Protein AF-E4LAB1-F1 (afdb_monomer_lite)

Organism: NCBI:txid910314

pLDDT: mean 75.18, std 18.61, range [37.41, 95.25]

Radius of gyration: 20.06 Å; chains: 1; bounding box: 32×36×73 Å

Sequence (140 aa):
METKKASTQKSNSRIPKIELEKVDKNERWMLEKIDKNIKYTGCTLYSNGMYNVYRTRSIKTNIRIKSIPKGYSLMIVPTQTIQRYNLVMNHYYSPVTNELILYFKNEEVYEVFIKHGMPIAKLMLKKDIQYTIDHNEEEE

Foldseek 3Di:
DDDDDPDPDDPPPPAWDWDKDQLDPPDDQQCPPPPPDPNFDWRFFAFQAKDKAQFKDKTFRSMATPDGDPQKDKDKAFDPVQVVQQWDWDWDQDPVSNTIIIMTGHPDRDIDIGHRGHGTIIIGIDGHPVSVVVVVVVVD

Secondary structure (DSSP, 8-state):
------------------EEEESSTT--TTSTTS-TT-SS--EEEE-SS-EEESSEEEEE--EEEEE--TTEEEEEEE-HHHHTTTEEEEEEE-TTT--EEEEEEE-SSS-EEEPTT-EEEEEEEEE-HHHHHHTTSS--

InterPro domains:
  IPR036157 dUTPase-like superfamily [G3DSA:2.70.40.10] (41-140)
  IPR036157 dUTPase-like superfamily [SSF51283] (56-130)

Structure (mmCIF, N/CA/C/O backbone):
data_AF-E4LAB1-F1
#
_entry.id   AF-E4LAB1-F1
#
loop_
_atom_site.group_PDB
_atom_site.id
_atom_site.type_symbol
_atom_site.label_atom_id
_atom_site.label_alt_id
_atom_site.label_comp_id
_atom_site.label_asym_id
_atom_site.label_entity_id
_atom_site.label_seq_id
_atom_site.pdbx_PDB_ins_code
_atom_site.Cartn_x
_atom_site.Cartn_y
_atom_site.Cartn_z
_atom_site.occupancy
_atom_site.B_iso_or_equiv
_atom_site.auth_seq_id
_atom_site.auth_comp_id
_atom_site.auth_asym_id
_atom_site.auth_atom_id
_atom_site.pdbx_PDB_model_num
ATOM 1 N N . MET A 1 1 ? -14.897 -20.013 58.866 1.00 44.00 1 MET A N 1
ATOM 2 C CA . MET A 1 1 ? -14.475 -18.811 58.115 1.00 44.00 1 MET A CA 1
ATOM 3 C C . MET A 1 1 ? -13.899 -19.281 56.793 1.00 44.00 1 MET A C 1
ATOM 5 O O . MET A 1 1 ? -12.771 -19.749 56.768 1.00 44.00 1 MET A O 1
ATOM 9 N N . GLU A 1 2 ? -14.693 -19.253 55.727 1.00 38.31 2 GLU A N 1
ATOM 10 C CA . GLU A 1 2 ? -14.231 -19.636 54.390 1.00 38.31 2 GLU A CA 1
ATOM 11 C C . GLU A 1 2 ? -13.804 -18.380 53.631 1.00 38.31 2 GLU A C 1
ATOM 13 O O . GLU A 1 2 ? -14.587 -17.452 53.421 1.00 38.31 2 GLU A O 1
ATOM 18 N N . THR A 1 3 ? -12.527 -18.324 53.265 1.00 42.28 3 THR A N 1
ATOM 19 C CA . THR A 1 3 ? -11.941 -17.237 52.490 1.00 42.28 3 THR A CA 1
ATOM 20 C C . THR A 1 3 ? -12.397 -17.351 51.037 1.00 42.28 3 THR A C 1
ATOM 22 O O . THR A 1 3 ? -11.995 -18.247 50.293 1.00 42.28 3 THR A O 1
ATOM 25 N N . LYS A 1 4 ? -13.261 -16.422 50.610 1.00 42.06 4 LYS A N 1
ATOM 26 C CA . LYS A 1 4 ? -13.617 -16.252 49.198 1.00 42.06 4 LYS A CA 1
ATOM 27 C C . LYS A 1 4 ? -12.350 -15.896 48.417 1.00 42.06 4 LYS A C 1
ATOM 29 O O . LYS A 1 4 ? -11.767 -14.834 48.619 1.00 42.06 4 LYS A O 1
ATOM 34 N N . LYS A 1 5 ? -11.929 -16.796 47.524 1.00 42.84 5 LYS A N 1
ATOM 35 C CA . LYS A 1 5 ? -10.876 -16.538 46.537 1.00 42.84 5 LYS A CA 1
ATOM 36 C C . LYS A 1 5 ? -11.296 -15.343 45.683 1.00 42.84 5 LYS A C 1
ATOM 38 O O . LYS A 1 5 ? -12.339 -15.385 45.033 1.00 42.84 5 LYS A O 1
ATOM 43 N N . ALA A 1 6 ? -10.480 -14.293 45.695 1.00 42.88 6 ALA A N 1
ATOM 44 C CA . ALA A 1 6 ? -10.616 -13.164 44.792 1.00 42.88 6 ALA A CA 1
ATOM 45 C C . ALA A 1 6 ? -10.536 -13.681 43.350 1.00 42.88 6 ALA A C 1
ATOM 47 O O . ALA A 1 6 ? -9.503 -14.201 42.923 1.00 42.88 6 ALA A O 1
ATOM 48 N N . SER A 1 7 ? -11.641 -13.584 42.608 1.00 39.50 7 SER A N 1
ATOM 49 C CA . SER A 1 7 ? -11.626 -13.822 41.172 1.00 39.50 7 SER A CA 1
ATOM 50 C C . SER A 1 7 ? -10.868 -12.665 40.533 1.00 39.50 7 SER A C 1
ATOM 52 O O . SER A 1 7 ? -11.375 -11.545 40.466 1.00 39.50 7 SER A O 1
ATOM 54 N N . THR A 1 8 ? -9.645 -12.916 40.083 1.00 40.19 8 THR A N 1
ATOM 55 C CA . THR A 1 8 ? -8.905 -11.990 39.231 1.00 40.19 8 THR A CA 1
ATOM 56 C C . THR A 1 8 ? -9.709 -11.807 37.947 1.00 40.19 8 THR A C 1
ATOM 58 O O . THR A 1 8 ? -9.722 -12.673 37.070 1.00 40.19 8 THR A O 1
ATOM 61 N N . GLN A 1 9 ? -10.431 -10.688 37.849 1.00 39.81 9 GLN A N 1
ATOM 62 C CA . GLN A 1 9 ? -10.989 -10.218 36.590 1.00 39.81 9 GLN A CA 1
ATOM 63 C C . GLN A 1 9 ? -9.814 -10.048 35.625 1.00 39.81 9 GLN A C 1
ATOM 65 O O . GLN A 1 9 ? -8.979 -9.160 35.787 1.00 39.81 9 GLN A O 1
ATOM 70 N N . LYS A 1 10 ? -9.709 -10.943 34.636 1.00 38.75 10 LYS A N 1
ATOM 71 C CA . LYS A 1 10 ? -8.832 -10.737 33.484 1.00 38.75 10 LYS A CA 1
ATOM 72 C C . LYS A 1 10 ? -9.266 -9.424 32.842 1.00 38.75 10 LYS A C 1
ATOM 74 O O . LYS A 1 10 ? -10.366 -9.353 32.295 1.00 38.75 10 LYS A O 1
ATOM 79 N N . SER A 1 11 ? -8.421 -8.400 32.913 1.00 37.41 11 SER A N 1
ATOM 80 C CA . SER A 1 11 ? -8.606 -7.195 32.119 1.00 37.41 11 SER A CA 1
ATOM 81 C C . SER A 1 11 ? -8.551 -7.611 30.648 1.00 37.41 11 SER A C 1
ATOM 83 O O . SER A 1 11 ? -7.505 -7.943 30.092 1.00 37.41 11 SER A O 1
ATOM 85 N N . ASN A 1 12 ? -9.719 -7.681 30.013 1.00 43.62 12 ASN A N 1
ATOM 86 C CA . ASN A 1 12 ? -9.827 -7.815 28.569 1.00 43.62 12 ASN A CA 1
ATOM 87 C C . ASN A 1 12 ? -9.403 -6.469 27.971 1.00 43.62 12 ASN A C 1
ATOM 89 O O . ASN A 1 12 ? -10.243 -5.663 27.578 1.00 43.62 12 ASN A O 1
ATOM 93 N N . SER A 1 13 ? -8.097 -6.194 27.933 1.00 49.62 13 SER A N 1
ATOM 94 C CA . SER A 1 13 ? -7.576 -5.071 27.163 1.00 49.62 13 SER A CA 1
ATOM 95 C C . SER A 1 13 ? -7.899 -5.343 25.693 1.00 49.62 13 SER A C 1
ATOM 97 O O . SER A 1 13 ? -7.318 -6.206 25.031 1.00 49.62 13 SER A O 1
ATOM 99 N N . ARG A 1 14 ? -8.942 -4.672 25.199 1.00 62.78 14 ARG A N 1
ATOM 100 C CA . ARG A 1 14 ? -9.419 -4.790 23.823 1.00 62.78 14 ARG A CA 1
ATOM 101 C C . ARG A 1 14 ? -8.389 -4.102 22.940 1.00 62.78 14 ARG A C 1
ATOM 103 O O . ARG A 1 14 ? -8.315 -2.883 22.871 1.00 62.78 14 ARG A O 1
ATOM 110 N N . ILE A 1 15 ? -7.530 -4.902 22.330 1.00 65.44 15 ILE A N 1
ATOM 111 C CA . ILE A 1 15 ? -6.453 -4.401 21.483 1.00 65.44 15 ILE A CA 1
ATOM 112 C C . ILE A 1 15 ? -7.069 -3.736 20.248 1.00 65.44 15 ILE A C 1
ATOM 114 O O . ILE A 1 15 ? -7.947 -4.347 19.630 1.00 65.44 15 ILE A O 1
ATOM 118 N N . PRO A 1 16 ? -6.636 -2.518 19.885 1.00 68.12 16 PRO A N 1
ATOM 119 C CA . PRO A 1 16 ? -7.156 -1.801 18.727 1.00 68.12 16 PRO A CA 1
ATOM 120 C C . PRO A 1 16 ? -6.819 -2.567 17.442 1.00 68.12 16 PRO A C 1
ATOM 122 O O . PRO A 1 16 ? -5.672 -2.965 17.228 1.00 68.12 16 PRO A O 1
ATOM 125 N N . LYS A 1 17 ? -7.821 -2.790 16.584 1.00 72.25 17 LYS A N 1
ATOM 126 C CA . LYS A 1 17 ? -7.686 -3.540 15.326 1.00 72.25 17 LYS A CA 1
ATOM 127 C C . LYS A 1 17 ? -8.226 -2.733 14.154 1.00 72.25 17 LYS A C 1
ATOM 129 O O . LYS A 1 17 ? -9.325 -2.204 14.236 1.00 72.25 17 LYS A O 1
ATOM 134 N N . ILE A 1 18 ? -7.469 -2.684 13.063 1.00 75.31 18 ILE A N 1
ATOM 135 C CA . ILE A 1 18 ? -7.960 -2.150 11.788 1.00 75.31 18 ILE A CA 1
ATOM 136 C C . ILE A 1 18 ? -8.800 -3.223 11.113 1.00 75.31 18 ILE A C 1
ATOM 138 O O . ILE A 1 18 ? -8.388 -4.385 11.051 1.00 75.31 18 ILE A O 1
ATOM 142 N N . GLU A 1 19 ? -9.942 -2.830 10.568 1.00 78.81 19 GLU A N 1
ATOM 143 C CA . GLU A 1 19 ? -10.766 -3.721 9.762 1.00 78.81 19 GLU A CA 1
ATOM 144 C C . GLU A 1 19 ? -10.444 -3.524 8.282 1.00 78.81 19 GLU A C 1
ATOM 146 O O . GLU A 1 19 ? -10.549 -2.420 7.741 1.00 78.81 19 GLU A O 1
ATOM 151 N N . LEU A 1 20 ? -10.042 -4.612 7.626 1.00 81.25 20 LEU A N 1
ATOM 152 C CA . LEU A 1 20 ? -9.642 -4.636 6.222 1.00 81.25 20 LEU A CA 1
ATOM 153 C C . LEU A 1 20 ? -10.555 -5.576 5.428 1.00 81.25 20 LEU A C 1
ATOM 155 O O . LEU A 1 20 ? -10.982 -6.616 5.927 1.00 81.25 20 LEU A O 1
ATOM 159 N N . GLU A 1 21 ? -10.828 -5.228 4.176 1.00 81.38 21 GLU A N 1
ATOM 160 C CA . GLU A 1 21 ? -11.603 -6.028 3.225 1.00 81.38 21 GLU A CA 1
ATOM 161 C C . GLU A 1 21 ? -10.814 -6.183 1.917 1.00 81.38 21 GLU A C 1
ATOM 163 O O . GLU A 1 21 ? -10.203 -5.229 1.442 1.00 81.38 21 GLU A O 1
ATOM 168 N N . LYS A 1 22 ? -10.835 -7.378 1.316 1.00 80.12 22 LYS A N 1
ATOM 169 C CA . LYS A 1 22 ? -10.361 -7.576 -0.063 1.00 80.12 22 LYS A CA 1
ATOM 170 C C . LYS A 1 22 ? -11.362 -6.967 -1.044 1.00 80.12 22 L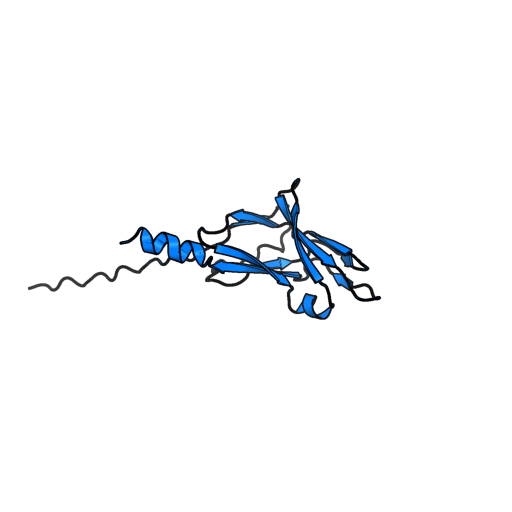YS A C 1
ATOM 172 O O . LYS A 1 22 ? -12.551 -7.269 -0.943 1.00 80.12 22 LYS A O 1
ATOM 177 N N . VAL A 1 23 ? -10.887 -6.178 -2.005 1.00 80.94 23 VAL A N 1
ATOM 178 C CA . VAL A 1 23 ? -11.748 -5.621 -3.060 1.00 80.94 23 VAL A CA 1
ATOM 179 C C . VAL A 1 23 ? -12.145 -6.717 -4.062 1.00 80.94 23 VAL A C 1
ATOM 181 O O . VAL A 1 23 ? -13.331 -6.866 -4.347 1.00 80.94 23 VAL A O 1
ATOM 184 N N . ASP A 1 24 ? -11.204 -7.562 -4.492 1.00 80.38 24 ASP A N 1
ATOM 185 C CA . ASP A 1 24 ? -11.463 -8.804 -5.231 1.00 80.38 24 ASP A CA 1
ATOM 186 C C . ASP A 1 24 ? -11.313 -10.031 -4.317 1.00 80.38 24 ASP A C 1
ATOM 188 O O . ASP A 1 24 ? -10.234 -10.336 -3.798 1.00 80.38 24 ASP A O 1
ATOM 192 N N . LYS A 1 25 ? -12.418 -10.760 -4.126 1.00 68.94 25 LYS A N 1
ATOM 193 C CA . LYS A 1 25 ? -12.496 -11.955 -3.273 1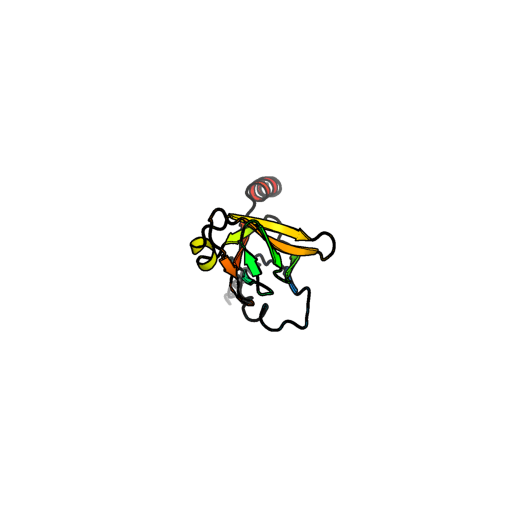.00 68.94 25 LYS A CA 1
ATOM 194 C C . LYS A 1 25 ? -11.812 -13.182 -3.885 1.00 68.94 25 LYS A C 1
ATOM 196 O O . LYS A 1 25 ? -11.502 -14.114 -3.143 1.00 68.94 25 LYS A O 1
ATOM 201 N N . ASN A 1 26 ? -11.561 -13.187 -5.194 1.00 68.12 26 ASN A N 1
ATOM 202 C CA . ASN A 1 26 ? -10.951 -14.317 -5.897 1.00 68.12 26 ASN A CA 1
ATOM 203 C C . ASN A 1 26 ? -9.426 -14.363 -5.738 1.00 68.12 26 ASN A C 1
ATOM 205 O O . ASN A 1 26 ? -8.804 -15.404 -5.958 1.00 68.12 26 ASN A O 1
ATOM 209 N N . GLU A 1 27 ? -8.808 -13.271 -5.290 1.00 64.75 27 GLU A N 1
ATOM 210 C CA . GLU A 1 27 ? -7.373 -13.237 -5.046 1.00 64.75 27 GLU A CA 1
ATOM 211 C C . GLU A 1 27 ? -7.014 -13.906 -3.726 1.00 64.75 27 GLU A C 1
ATOM 213 O O . GLU A 1 27 ? -7.321 -13.424 -2.634 1.00 64.75 27 GLU A O 1
ATOM 218 N N . ARG A 1 28 ? -6.345 -15.057 -3.809 1.00 55.09 28 ARG A N 1
ATOM 219 C CA . ARG A 1 28 ? -6.080 -15.916 -2.645 1.00 55.09 28 ARG A CA 1
ATOM 220 C C . ARG A 1 28 ? -5.026 -15.347 -1.688 1.00 55.09 28 ARG A C 1
ATOM 222 O O . ARG A 1 28 ? -5.212 -15.387 -0.476 1.00 55.09 28 ARG A O 1
ATOM 229 N N . TRP A 1 29 ? -3.989 -14.709 -2.209 1.00 59.47 29 TRP A N 1
ATOM 230 C CA . TRP A 1 29 ? -2.683 -14.608 -1.551 1.00 59.47 29 TRP A CA 1
ATOM 231 C C . TRP A 1 29 ? -2.511 -13.441 -0.548 1.00 59.47 29 TRP A C 1
ATOM 233 O O . TRP A 1 29 ? -1.582 -13.459 0.255 1.00 59.47 29 TRP A O 1
ATOM 243 N N . MET A 1 30 ? -3.406 -12.445 -0.527 1.00 55.91 30 MET A N 1
ATOM 244 C CA . MET A 1 30 ? -3.227 -11.237 0.305 1.00 55.91 30 MET A CA 1
ATOM 245 C C . MET A 1 30 ? -3.666 -11.342 1.773 1.00 55.91 30 MET A C 1
ATOM 247 O O . MET A 1 30 ? -3.223 -10.542 2.592 1.00 55.91 30 MET A O 1
ATOM 251 N N . LEU A 1 31 ? -4.544 -12.289 2.127 1.00 51.88 31 LEU A N 1
ATOM 252 C CA . LEU A 1 31 ? -5.115 -12.367 3.486 1.00 51.88 31 LEU A CA 1
ATOM 253 C C . LEU A 1 31 ? -4.461 -13.423 4.383 1.00 51.88 31 LEU A C 1
ATOM 255 O O . LEU A 1 31 ? -4.645 -13.367 5.594 1.00 51.88 31 LEU A O 1
ATOM 259 N N . GLU A 1 32 ? -3.680 -14.358 3.835 1.00 46.19 32 GLU A N 1
ATOM 260 C CA . GLU A 1 32 ? -3.086 -15.451 4.627 1.00 46.19 32 GLU A CA 1
ATOM 261 C C . GLU A 1 32 ? -2.021 -14.970 5.626 1.00 46.19 32 GLU A C 1
ATOM 263 O O . GLU A 1 32 ? -1.645 -15.704 6.534 1.00 46.19 32 GLU A O 1
ATOM 268 N N . LYS A 1 33 ? -1.570 -13.716 5.502 1.00 47.91 33 LYS A N 1
ATOM 269 C CA . LYS A 1 33 ? -0.575 -13.094 6.388 1.00 47.91 33 LYS A CA 1
ATOM 270 C C . LYS A 1 33 ? -1.119 -11.941 7.231 1.00 47.91 33 LYS A C 1
ATOM 272 O O . LYS A 1 33 ? -0.334 -11.274 7.902 1.00 47.91 33 LYS A O 1
ATOM 277 N N . ILE A 1 34 ? -2.433 -11.692 7.217 1.00 49.94 34 ILE A N 1
ATOM 278 C CA . ILE A 1 34 ? -3.047 -10.819 8.224 1.00 49.94 34 ILE A CA 1
ATOM 279 C C . ILE A 1 34 ? -3.175 -11.657 9.489 1.00 49.94 34 ILE A C 1
ATOM 281 O O . ILE A 1 34 ? -4.167 -12.350 9.714 1.00 49.94 34 ILE A O 1
ATOM 285 N N . ASP A 1 35 ? -2.091 -11.659 10.256 1.00 43.78 35 ASP A N 1
ATOM 286 C CA . ASP A 1 35 ? -1.971 -12.401 11.497 1.00 43.78 35 ASP A CA 1
ATOM 287 C C . ASP A 1 35 ? -3.169 -12.071 12.401 1.00 43.78 35 ASP A C 1
ATOM 289 O O . ASP A 1 35 ? -3.479 -10.907 12.665 1.00 43.78 35 ASP A O 1
ATOM 293 N N . LYS A 1 36 ? -3.892 -13.093 12.869 1.00 42.41 36 LYS A N 1
ATOM 294 C CA . LYS A 1 36 ? -5.112 -12.921 13.683 1.00 42.41 36 LYS A CA 1
ATOM 295 C C . LYS A 1 36 ? -4.827 -12.245 15.038 1.00 42.41 36 LYS A C 1
ATOM 297 O O . LYS A 1 36 ? -5.763 -11.892 15.761 1.00 42.41 36 LYS A O 1
ATOM 302 N N . ASN A 1 37 ? -3.551 -12.008 15.349 1.00 40.38 37 ASN A N 1
ATOM 303 C CA . ASN A 1 37 ? -3.042 -11.370 16.553 1.00 40.38 37 ASN A CA 1
ATOM 304 C C . ASN A 1 37 ? -2.274 -10.067 16.268 1.00 40.38 37 ASN A C 1
ATOM 306 O O . ASN A 1 37 ? -1.160 -9.897 16.759 1.00 40.38 37 ASN A O 1
ATOM 310 N N . ILE A 1 38 ? -2.871 -9.103 15.553 1.00 43.81 38 ILE A N 1
ATOM 311 C CA . ILE A 1 38 ? -2.344 -7.723 15.501 1.00 43.81 38 ILE A CA 1
ATOM 312 C C . ILE A 1 38 ? -2.524 -7.079 16.882 1.00 43.81 38 ILE A C 1
ATOM 314 O O . ILE A 1 38 ? -3.454 -6.323 17.149 1.00 43.81 38 ILE A O 1
ATOM 318 N N . LYS A 1 39 ? -1.617 -7.431 17.793 1.00 43.53 39 LYS A N 1
ATOM 319 C CA . LYS A 1 39 ? -1.247 -6.626 18.944 1.00 43.53 39 LYS A CA 1
ATOM 320 C C . LYS A 1 39 ? -0.240 -5.607 18.414 1.00 43.53 39 LYS A C 1
ATOM 322 O O . LYS A 1 39 ? 0.948 -5.878 18.307 1.00 43.53 39 LYS A O 1
ATOM 327 N N . TYR A 1 40 ? -0.758 -4.457 17.994 1.00 51.09 40 TYR A N 1
ATOM 328 C CA . TYR A 1 40 ? -0.001 -3.228 17.728 1.00 51.09 40 TYR A CA 1
ATOM 329 C C . TYR A 1 40 ? 0.956 -3.135 16.524 1.00 51.09 40 TYR A C 1
ATOM 331 O O . TYR A 1 40 ? 1.564 -2.081 16.365 1.00 51.09 40 TYR A O 1
ATOM 339 N N . THR A 1 41 ? 1.091 -4.113 15.621 1.00 49.12 41 THR A N 1
ATOM 340 C CA . THR A 1 41 ? 2.115 -3.989 14.560 1.00 49.12 41 THR A CA 1
ATOM 341 C C . THR A 1 41 ? 1.676 -4.492 13.183 1.00 49.12 41 THR A C 1
ATOM 343 O O . THR A 1 41 ? 1.598 -5.683 12.934 1.00 49.12 41 THR A O 1
ATOM 346 N N . GLY A 1 42 ? 1.446 -3.560 12.253 1.00 61.16 42 GLY A N 1
ATOM 347 C CA . GLY A 1 42 ? 1.811 -3.742 10.843 1.00 61.16 42 GLY A CA 1
ATOM 348 C C . GLY A 1 42 ? 1.067 -4.809 10.027 1.00 61.16 42 GLY A C 1
ATOM 349 O O . GLY A 1 42 ? 1.496 -5.957 9.989 1.00 61.16 42 GLY A O 1
ATOM 350 N N . CYS A 1 43 ? 0.076 -4.428 9.215 1.00 76.31 43 CYS A N 1
ATOM 351 C CA . CYS A 1 43 ? -0.332 -5.263 8.077 1.00 76.31 43 CYS A CA 1
ATOM 352 C C . CYS A 1 43 ? 0.608 -4.997 6.894 1.00 76.31 43 CYS A C 1
ATOM 354 O O . CYS A 1 43 ? 0.768 -3.849 6.485 1.00 76.31 43 CYS A O 1
ATOM 356 N N . THR A 1 44 ? 1.230 -6.028 6.320 1.00 83.62 44 THR A N 1
ATOM 357 C CA . THR A 1 44 ? 2.010 -5.841 5.084 1.00 83.62 44 THR A CA 1
ATOM 358 C C . THR A 1 44 ? 1.056 -5.745 3.898 1.00 83.62 44 THR A C 1
ATOM 360 O O . THR A 1 44 ? 0.208 -6.613 3.712 1.00 83.62 44 THR A O 1
ATOM 363 N N . LEU A 1 45 ? 1.197 -4.685 3.111 1.00 86.06 45 LEU A N 1
ATOM 364 C CA . LEU A 1 45 ? 0.518 -4.480 1.840 1.00 86.06 45 LEU A CA 1
ATOM 365 C C . LEU A 1 45 ? 1.403 -5.007 0.722 1.00 86.06 45 LEU A C 1
ATOM 367 O O . LEU A 1 45 ? 2.623 -4.813 0.725 1.00 86.06 45 LEU A O 1
ATOM 371 N N . TYR A 1 46 ? 0.774 -5.636 -0.254 1.00 88.50 46 TYR A N 1
ATOM 372 C CA . TYR A 1 46 ? 1.467 -6.269 -1.356 1.00 88.50 46 TYR A CA 1
ATOM 373 C C . TYR A 1 46 ? 0.942 -5.759 -2.694 1.00 88.50 46 TYR A C 1
ATOM 375 O O . TYR A 1 46 ? -0.201 -5.320 -2.801 1.00 88.50 46 TYR A O 1
ATOM 383 N N . SER A 1 47 ? 1.790 -5.819 -3.716 1.00 90.88 47 SER A N 1
ATOM 384 C CA . SER A 1 47 ? 1.431 -5.408 -5.069 1.00 90.88 47 SER A CA 1
ATOM 385 C C . SER A 1 47 ? 0.463 -6.391 -5.706 1.00 90.88 47 SER A C 1
ATOM 387 O O . SER A 1 47 ? 0.819 -7.557 -5.899 1.00 90.88 47 SER A O 1
ATOM 389 N N . ASN A 1 48 ? -0.702 -5.901 -6.132 1.00 88.75 48 ASN A N 1
ATOM 390 C CA . ASN A 1 48 ? -1.679 -6.717 -6.842 1.00 88.75 48 ASN A CA 1
ATOM 391 C C . ASN A 1 48 ? -1.380 -6.942 -8.339 1.00 88.75 48 ASN A C 1
ATOM 393 O O . ASN A 1 48 ? -2.232 -7.248 -9.164 1.00 88.75 48 ASN A O 1
ATOM 397 N N . GLY A 1 49 ? -0.149 -6.724 -8.766 1.00 89.44 49 GLY A N 1
ATOM 398 C CA . GLY A 1 49 ? 0.173 -6.844 -10.177 1.00 89.44 49 GLY A CA 1
ATOM 399 C C . GLY A 1 49 ? 1.640 -6.649 -10.445 1.00 89.44 49 GLY A C 1
ATOM 400 O O . GLY A 1 49 ? 2.434 -6.377 -9.541 1.00 89.44 49 GLY A O 1
ATOM 401 N N . MET A 1 50 ? 1.985 -6.799 -11.715 1.00 93.31 50 MET A N 1
ATOM 402 C CA . MET A 1 50 ? 3.291 -6.416 -12.212 1.00 93.31 50 MET A CA 1
ATOM 403 C C . MET A 1 50 ? 3.235 -4.968 -12.684 1.00 93.31 50 MET A C 1
ATOM 405 O O . MET A 1 50 ? 2.370 -4.594 -13.475 1.00 93.31 50 MET A O 1
ATOM 409 N N . TYR A 1 51 ? 4.162 -4.159 -12.187 1.00 94.38 51 TYR A N 1
ATOM 410 C CA . TYR A 1 51 ? 4.247 -2.742 -12.496 1.00 94.38 51 TYR A CA 1
ATOM 411 C C . TYR A 1 51 ? 5.680 -2.370 -12.838 1.00 94.38 51 TYR A C 1
ATOM 413 O O . TYR A 1 51 ? 6.623 -2.803 -12.178 1.00 94.38 51 TYR A O 1
ATOM 421 N N . ASN A 1 52 ? 5.812 -1.527 -13.852 1.00 94.50 52 ASN A N 1
ATOM 422 C CA . ASN A 1 52 ? 7.049 -0.847 -14.178 1.00 94.50 52 ASN A CA 1
ATOM 423 C C . ASN A 1 52 ? 6.934 0.616 -13.720 1.00 94.50 52 ASN A C 1
ATOM 425 O O . ASN A 1 52 ? 5.990 1.315 -14.108 1.00 94.50 52 ASN A O 1
ATOM 429 N N . VAL A 1 53 ? 7.843 1.051 -12.849 1.00 93.06 53 VAL A N 1
ATOM 430 C CA . VAL A 1 53 ? 7.880 2.404 -12.286 1.00 93.06 53 VAL A CA 1
ATOM 431 C C . VAL A 1 53 ? 9.058 3.169 -12.893 1.00 93.06 53 VAL A C 1
ATOM 433 O O . VAL A 1 53 ? 10.171 3.125 -12.375 1.00 93.06 53 VAL A O 1
ATOM 436 N N . TYR A 1 54 ? 8.808 3.887 -13.991 1.00 88.44 54 TYR A N 1
ATOM 437 C CA . TYR A 1 54 ? 9.814 4.747 -14.635 1.00 88.44 54 TYR A CA 1
ATOM 438 C C . TYR A 1 54 ? 9.830 6.178 -14.077 1.00 88.44 54 TYR A C 1
ATOM 440 O O . TYR A 1 54 ? 10.883 6.726 -13.794 1.00 88.44 54 TYR A O 1
ATOM 448 N N . ARG A 1 55 ? 8.654 6.787 -13.879 1.00 90.56 55 ARG A N 1
ATOM 449 C CA . ARG A 1 55 ? 8.510 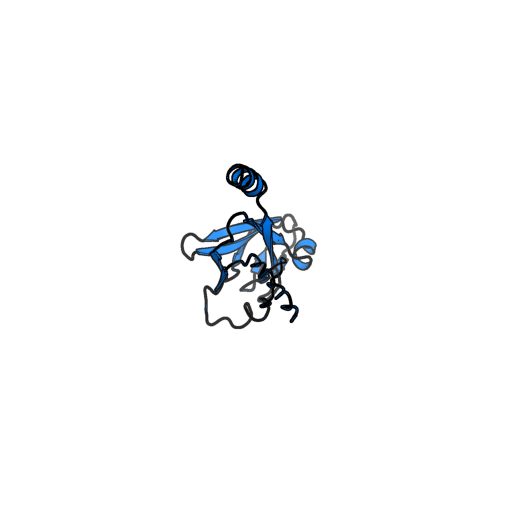8.120 -13.262 1.00 90.56 55 ARG A CA 1
ATOM 450 C C . ARG A 1 55 ? 7.541 8.068 -12.107 1.00 90.56 55 ARG A C 1
ATOM 452 O O . ARG A 1 55 ? 7.913 8.226 -10.957 1.00 90.56 55 ARG A O 1
ATOM 459 N N . THR A 1 56 ? 6.275 7.834 -12.414 1.00 92.38 56 THR A N 1
ATOM 460 C CA . THR A 1 56 ? 5.213 7.791 -11.418 1.00 92.38 56 THR A CA 1
ATOM 461 C C . THR A 1 56 ? 4.293 6.628 -11.728 1.00 92.38 56 THR A C 1
ATOM 463 O O . THR A 1 56 ? 3.978 6.351 -12.890 1.00 92.38 56 THR A O 1
ATOM 466 N N . ARG A 1 57 ? 3.883 5.891 -10.696 1.00 95.25 57 ARG A N 1
ATOM 467 C CA . ARG A 1 57 ? 2.986 4.753 -10.872 1.00 95.25 57 ARG A CA 1
ATOM 468 C C . ARG A 1 57 ? 2.088 4.556 -9.664 1.00 95.25 57 ARG A C 1
ATOM 470 O O . ARG A 1 57 ? 2.551 4.509 -8.531 1.00 95.25 57 ARG A O 1
ATOM 477 N N . SER A 1 58 ? 0.799 4.389 -9.943 1.00 94.62 58 SER A N 1
ATOM 478 C CA . SER A 1 58 ? -0.165 3.885 -8.969 1.00 94.62 58 SER A CA 1
ATOM 479 C C . SER A 1 58 ? -0.144 2.360 -8.972 1.00 94.62 58 SER A C 1
ATOM 481 O O . SER A 1 58 ? -0.252 1.737 -10.030 1.00 94.62 58 SER A O 1
ATOM 483 N N . ILE A 1 59 ? -0.017 1.774 -7.789 1.00 92.94 59 ILE A N 1
ATOM 484 C CA . ILE A 1 59 ? 0.030 0.338 -7.549 1.00 92.94 59 ILE A CA 1
ATOM 485 C C . ILE A 1 59 ? -1.151 -0.031 -6.669 1.00 92.94 59 ILE A C 1
ATOM 487 O O . ILE A 1 59 ? -1.308 0.465 -5.550 1.00 92.94 59 ILE A O 1
ATOM 491 N N . LYS A 1 60 ? -1.991 -0.905 -7.215 1.00 91.25 60 LYS A N 1
ATOM 492 C CA . LYS A 1 60 ? -3.169 -1.426 -6.534 1.00 91.25 60 LYS A CA 1
ATOM 493 C C . LYS A 1 60 ? -2.757 -2.396 -5.441 1.00 91.25 60 LYS A C 1
ATOM 495 O O . LYS A 1 60 ? -1.891 -3.247 -5.662 1.00 91.25 60 LYS A O 1
ATOM 500 N N . THR A 1 61 ? -3.395 -2.261 -4.284 1.00 87.19 61 THR A N 1
ATOM 501 C CA . THR A 1 61 ? -3.218 -3.187 -3.162 1.00 87.19 61 THR A CA 1
ATOM 502 C C . THR A 1 61 ? -4.375 -4.159 -3.049 1.00 87.19 61 THR A C 1
ATOM 504 O O . THR A 1 61 ? -4.263 -5.094 -2.282 1.00 87.19 61 THR A O 1
ATOM 507 N N . ASN A 1 62 ? -5.488 -3.934 -3.755 1.00 87.44 62 ASN A N 1
ATOM 508 C CA . ASN A 1 62 ? -6.719 -4.712 -3.670 1.00 87.44 62 ASN A CA 1
ATOM 509 C C . ASN A 1 62 ? -7.269 -4.846 -2.223 1.00 87.44 62 ASN A C 1
ATOM 511 O O . ASN A 1 62 ? -8.028 -5.761 -1.894 1.00 87.44 62 ASN A O 1
ATOM 515 N N . ILE A 1 63 ? -6.919 -3.887 -1.357 1.00 85.81 63 ILE A N 1
ATOM 516 C CA . ILE A 1 63 ? -7.384 -3.766 0.027 1.00 85.81 63 ILE A CA 1
ATOM 517 C C . ILE A 1 63 ? -8.235 -2.508 0.185 1.00 85.81 63 ILE A C 1
ATOM 519 O O . ILE A 1 63 ? -7.893 -1.431 -0.296 1.00 85.81 63 ILE A O 1
ATOM 523 N N . ARG A 1 64 ? -9.327 -2.640 0.930 1.00 86.06 64 ARG A N 1
ATOM 524 C CA . ARG A 1 64 ? -10.155 -1.555 1.450 1.00 86.06 64 ARG A CA 1
ATOM 525 C C . ARG A 1 64 ? -10.030 -1.506 2.965 1.00 86.06 64 ARG A C 1
ATOM 527 O O . ARG A 1 64 ? -10.042 -2.544 3.624 1.00 86.06 64 ARG A O 1
ATOM 534 N N . ILE A 1 65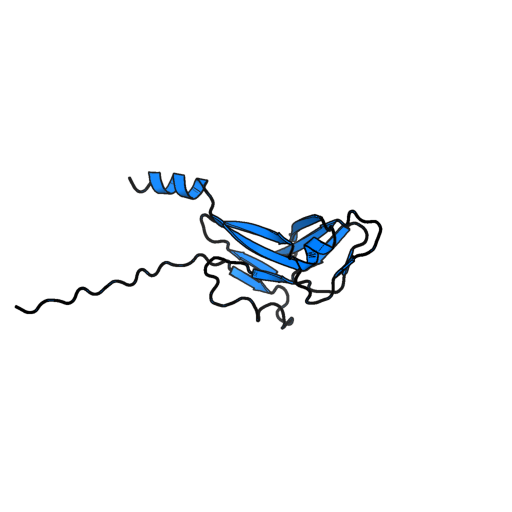 ? -9.981 -0.299 3.516 1.00 83.12 65 ILE A N 1
ATOM 535 C CA . ILE A 1 65 ? -10.071 -0.082 4.961 1.00 83.12 65 ILE A CA 1
ATOM 536 C C . ILE A 1 65 ? -11.531 0.181 5.306 1.00 83.12 65 ILE A C 1
ATOM 538 O O . ILE A 1 65 ? -12.135 1.114 4.785 1.00 83.12 65 ILE A O 1
ATOM 542 N N . LYS A 1 66 ? -12.111 -0.676 6.146 1.00 82.50 66 LYS A N 1
ATOM 543 C CA . LYS A 1 66 ? -13.496 -0.551 6.619 1.00 82.50 66 LYS A CA 1
ATOM 544 C C . LYS A 1 66 ? -13.589 0.428 7.776 1.00 82.50 66 LYS A C 1
ATOM 546 O O . LYS A 1 66 ? -14.482 1.267 7.799 1.00 82.50 66 LYS A O 1
ATOM 551 N N . SER A 1 67 ? -12.676 0.300 8.730 1.00 80.50 67 SER A N 1
ATOM 552 C CA . SER A 1 67 ? -12.664 1.127 9.927 1.00 80.50 67 SER A CA 1
ATOM 553 C C . SER A 1 67 ? -11.265 1.195 10.535 1.00 80.50 67 SER A C 1
ATOM 555 O O . SER A 1 67 ? -10.457 0.265 10.428 1.00 80.50 67 SER A O 1
ATOM 557 N N . ILE A 1 68 ? -10.987 2.334 11.167 1.00 82.56 68 ILE A N 1
ATOM 558 C CA . ILE A 1 68 ? -9.811 2.576 12.000 1.00 82.56 68 ILE A CA 1
ATOM 559 C C . ILE A 1 68 ? -10.330 2.745 13.438 1.00 82.56 68 ILE A C 1
ATOM 561 O O . ILE A 1 68 ? -11.340 3.429 13.630 1.00 82.56 68 ILE A O 1
ATOM 565 N N . PRO A 1 69 ? -9.700 2.125 14.451 1.00 82.00 69 PRO A N 1
ATOM 566 C CA . PRO A 1 69 ? -10.077 2.321 15.849 1.00 82.00 69 PRO A CA 1
ATOM 567 C C . PRO A 1 69 ? -10.086 3.798 16.258 1.00 82.00 69 PRO A C 1
ATOM 569 O O . PRO A 1 69 ? -9.190 4.547 15.876 1.00 82.00 69 PRO A O 1
ATOM 572 N N . LYS A 1 70 ? -11.055 4.198 17.092 1.00 81.75 70 LYS A N 1
ATOM 573 C CA . LYS A 1 70 ? -11.109 5.554 17.666 1.00 81.75 70 LYS A CA 1
ATOM 574 C C . LYS A 1 70 ? -9.821 5.889 18.428 1.00 81.75 70 LYS A C 1
ATOM 576 O O . LYS A 1 70 ? -9.286 5.032 19.131 1.00 81.75 70 LYS A O 1
ATOM 581 N N . GLY A 1 71 ? -9.354 7.131 18.294 1.00 83.12 71 GLY A N 1
ATOM 582 C CA . GLY A 1 71 ? -8.104 7.605 18.898 1.00 83.12 71 GLY A CA 1
ATOM 583 C C . GLY A 1 71 ? -6.838 7.074 18.219 1.00 83.12 71 GLY A C 1
ATOM 584 O O . GLY A 1 71 ? -5.759 7.125 18.814 1.00 83.12 71 GLY A O 1
ATOM 585 N N . TYR A 1 72 ? -6.961 6.527 17.006 1.00 83.69 72 TYR A N 1
ATOM 586 C CA . TYR A 1 72 ? -5.833 6.137 16.175 1.00 83.69 72 TYR A CA 1
ATOM 587 C C . TYR A 1 72 ? -5.981 6.680 14.754 1.00 83.69 72 TYR A C 1
ATOM 589 O O . TYR A 1 72 ? -7.054 6.643 14.153 1.00 83.69 72 TYR A O 1
ATOM 597 N N . SER A 1 73 ? -4.844 7.045 14.179 1.00 84.69 73 SER A N 1
ATOM 598 C CA . SER A 1 73 ? -4.664 7.351 12.770 1.00 84.69 73 SER A CA 1
ATOM 599 C C . SER A 1 73 ? -3.906 6.232 12.058 1.00 84.69 73 SER A C 1
ATOM 601 O O . SER A 1 73 ? -3.182 5.425 12.657 1.00 84.69 73 SER A O 1
ATOM 603 N N . LEU A 1 74 ? -4.084 6.168 10.740 1.00 84.00 74 LEU A N 1
ATOM 604 C CA . LEU A 1 74 ? -3.358 5.240 9.889 1.00 84.00 74 LEU A CA 1
ATOM 605 C C . LEU A 1 74 ? -2.016 5.833 9.463 1.00 84.00 74 LEU A C 1
ATOM 607 O O . LEU A 1 74 ? -1.948 6.971 9.006 1.00 84.00 74 LEU A O 1
ATOM 611 N N . MET A 1 75 ? -0.967 5.023 9.512 1.00 86.88 75 MET A N 1
ATOM 612 C CA . MET A 1 75 ? 0.330 5.339 8.928 1.00 86.88 75 MET A CA 1
ATOM 613 C C . MET A 1 75 ? 0.726 4.241 7.945 1.00 86.88 75 MET A C 1
ATOM 615 O O . MET A 1 75 ? 0.680 3.059 8.278 1.00 86.88 75 MET A O 1
ATOM 619 N N . ILE A 1 76 ? 1.126 4.616 6.731 1.00 88.88 76 ILE A N 1
ATOM 620 C CA . ILE A 1 76 ? 1.578 3.668 5.709 1.00 88.88 76 ILE A CA 1
ATOM 621 C C . ILE A 1 76 ? 3.028 3.985 5.374 1.00 88.88 76 ILE A C 1
ATOM 623 O O . ILE A 1 76 ? 3.342 5.092 4.944 1.00 88.88 76 ILE A O 1
ATOM 627 N N . VAL A 1 77 ? 3.908 3.008 5.575 1.00 89.06 77 VAL A N 1
ATOM 628 C CA . VAL A 1 77 ? 5.356 3.151 5.378 1.00 89.06 77 VAL A CA 1
ATOM 629 C C . VAL A 1 77 ? 5.857 2.160 4.332 1.00 89.06 77 VAL A C 1
ATOM 631 O O . VAL A 1 77 ? 5.338 1.044 4.269 1.00 89.06 77 VAL A O 1
ATOM 634 N N . PRO A 1 78 ? 6.839 2.523 3.490 1.00 91.50 78 PRO A N 1
ATOM 635 C CA . PRO A 1 78 ? 7.377 1.596 2.502 1.00 91.50 78 PRO A CA 1
ATOM 636 C C . PRO A 1 78 ? 8.064 0.414 3.198 1.00 91.50 78 PRO A C 1
ATOM 638 O O . PRO A 1 78 ? 8.616 0.541 4.293 1.00 91.50 78 PRO A O 1
ATOM 641 N N . THR A 1 79 ? 8.035 -0.763 2.575 1.00 90.31 79 THR A N 1
ATOM 642 C CA . THR A 1 79 ? 8.812 -1.915 3.063 1.00 90.31 79 THR A CA 1
ATOM 643 C C . THR A 1 79 ? 10.306 -1.689 2.832 1.00 90.31 79 THR A C 1
ATOM 645 O O . THR A 1 79 ? 10.696 -0.934 1.945 1.00 90.31 79 THR A O 1
ATOM 648 N N . GLN A 1 80 ? 11.164 -2.408 3.566 1.00 87.12 80 GLN A N 1
ATOM 649 C CA . GLN A 1 80 ? 12.617 -2.383 3.325 1.00 87.12 80 GLN A CA 1
ATOM 650 C C . GLN A 1 80 ? 12.974 -2.732 1.874 1.00 87.12 80 GLN A C 1
ATOM 652 O O . GLN A 1 80 ? 13.921 -2.185 1.321 1.00 87.12 80 GLN A O 1
ATOM 657 N N . THR A 1 81 ? 12.208 -3.627 1.242 1.00 85.38 81 THR A N 1
ATOM 658 C CA . THR A 1 81 ? 12.368 -3.970 -0.175 1.00 85.38 81 THR A CA 1
ATOM 659 C C . THR A 1 81 ? 12.174 -2.752 -1.071 1.00 85.38 81 THR A C 1
ATOM 661 O O . THR A 1 81 ? 12.974 -2.541 -1.973 1.00 85.38 81 THR A O 1
ATOM 664 N N . ILE A 1 82 ? 11.156 -1.932 -0.799 1.00 91.38 82 ILE A N 1
ATOM 665 C CA . ILE A 1 82 ? 10.871 -0.720 -1.569 1.00 91.38 82 ILE A CA 1
ATOM 666 C C . ILE A 1 82 ? 11.843 0.414 -1.255 1.00 91.38 82 ILE A C 1
ATOM 668 O O . ILE A 1 82 ? 12.244 1.132 -2.165 1.00 91.38 82 ILE A O 1
ATOM 672 N N . GLN A 1 83 ? 12.283 0.540 -0.003 1.00 88.81 83 GLN A N 1
ATOM 673 C CA . GLN A 1 83 ? 13.272 1.547 0.395 1.00 88.81 83 GLN A CA 1
ATOM 674 C C . GLN A 1 83 ? 14.599 1.416 -0.368 1.00 88.81 83 GLN A C 1
ATOM 676 O O . GLN A 1 83 ? 15.291 2.408 -0.545 1.00 88.81 83 GLN A O 1
ATOM 681 N N . ARG A 1 84 ? 14.941 0.218 -0.863 1.00 88.88 84 ARG A N 1
ATOM 682 C CA . ARG A 1 84 ? 16.143 -0.007 -1.687 1.00 88.88 84 ARG A CA 1
ATOM 683 C C . ARG A 1 84 ? 16.054 0.583 -3.097 1.00 88.88 84 ARG A C 1
ATOM 685 O O . ARG A 1 84 ? 17.080 0.673 -3.756 1.00 88.88 84 ARG A O 1
ATOM 692 N N . TYR A 1 85 ? 14.858 0.934 -3.568 1.00 87.31 85 TYR A N 1
ATOM 693 C CA . TYR A 1 85 ? 14.625 1.409 -4.933 1.00 87.31 85 TYR A CA 1
ATOM 694 C C . TYR A 1 85 ? 14.537 2.941 -5.050 1.00 87.31 85 TYR A C 1
ATOM 696 O O . TYR A 1 85 ? 14.090 3.423 -6.083 1.00 87.31 85 TYR A O 1
ATOM 704 N N . ASN A 1 86 ? 14.899 3.702 -4.004 1.00 85.31 86 ASN A N 1
ATOM 705 C CA . ASN A 1 86 ? 14.794 5.173 -3.967 1.00 85.31 86 ASN A CA 1
ATOM 706 C C .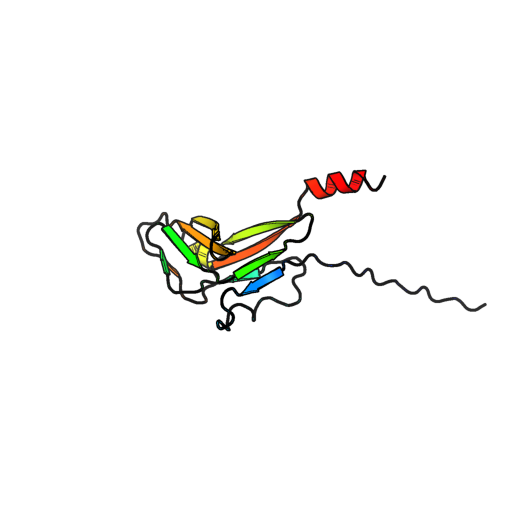 ASN A 1 86 ? 13.433 5.712 -4.459 1.00 85.31 86 ASN A C 1
ATOM 708 O O . ASN A 1 86 ? 13.334 6.754 -5.102 1.00 85.31 86 ASN A O 1
ATOM 712 N N . LEU A 1 87 ? 12.352 4.988 -4.147 1.00 90.19 87 LEU A N 1
ATOM 713 C CA . LEU A 1 87 ? 10.997 5.398 -4.499 1.00 90.19 87 LEU A CA 1
ATOM 714 C C . LEU A 1 87 ? 10.392 6.258 -3.388 1.00 90.19 87 LEU A C 1
ATOM 716 O O . LEU A 1 87 ? 10.309 5.834 -2.233 1.00 90.19 87 LEU A O 1
ATOM 720 N N . VAL A 1 88 ? 9.866 7.423 -3.756 1.00 92.00 88 VAL A N 1
ATOM 721 C CA . VAL A 1 88 ? 9.020 8.234 -2.877 1.00 92.00 88 VAL A CA 1
ATOM 722 C C . VAL A 1 88 ? 7.601 7.671 -2.916 1.00 92.00 88 VAL A C 1
ATOM 724 O O . VAL A 1 88 ? 6.982 7.600 -3.979 1.00 92.00 88 VAL A O 1
ATOM 727 N N . MET A 1 89 ? 7.078 7.261 -1.760 1.00 94.31 89 MET A N 1
ATOM 728 C CA . MET A 1 89 ? 5.761 6.632 -1.641 1.00 94.31 89 MET A CA 1
ATOM 729 C C . MET A 1 89 ? 4.739 7.570 -0.999 1.00 94.31 89 MET A C 1
ATOM 731 O O . MET A 1 89 ? 4.967 8.100 0.083 1.00 94.31 89 MET A O 1
ATOM 735 N N . ASN A 1 90 ? 3.574 7.675 -1.629 1.00 93.19 90 ASN A N 1
ATOM 736 C CA . ASN A 1 90 ? 2.351 8.238 -1.067 1.00 93.19 90 ASN A CA 1
ATOM 737 C C . ASN A 1 90 ? 1.212 7.218 -1.172 1.00 93.19 90 ASN A C 1
ATOM 739 O O . ASN A 1 90 ? 1.356 6.155 -1.776 1.00 93.19 90 ASN A O 1
ATOM 743 N N . HIS A 1 91 ? 0.063 7.534 -0.587 1.00 92.31 91 HIS A N 1
ATOM 744 C CA . HIS A 1 91 ? -1.132 6.706 -0.685 1.00 92.31 91 HIS A CA 1
ATOM 745 C C . HIS A 1 91 ? -2.370 7.574 -0.884 1.00 92.31 91 HIS A C 1
ATOM 747 O O . HIS A 1 91 ? -2.398 8.730 -0.469 1.00 92.31 91 HIS A O 1
ATOM 753 N N . TYR A 1 92 ? -3.393 7.009 -1.513 1.00 89.38 92 TYR A N 1
ATOM 754 C CA . TYR A 1 92 ? -4.718 7.611 -1.591 1.00 89.38 92 TYR A CA 1
ATOM 755 C C . TYR A 1 92 ? -5.790 6.523 -1.618 1.00 89.38 92 TYR A C 1
ATOM 757 O O . TYR A 1 92 ? -5.516 5.365 -1.941 1.00 89.38 92 TYR A O 1
ATOM 765 N N . TYR A 1 93 ? -7.021 6.904 -1.289 1.00 86.38 93 TYR A N 1
ATOM 766 C CA . TYR A 1 93 ? -8.185 6.040 -1.445 1.00 86.38 93 TYR A CA 1
ATOM 767 C C . TYR A 1 93 ? -8.863 6.363 -2.766 1.00 86.38 93 TYR A C 1
ATOM 769 O O . TYR A 1 93 ? -9.211 7.513 -3.031 1.00 86.38 93 TYR A O 1
ATOM 777 N N . SER A 1 94 ? -9.034 5.352 -3.609 1.00 82.75 94 SER A N 1
ATOM 778 C CA . SER A 1 94 ? -9.770 5.500 -4.860 1.00 82.75 94 SER A CA 1
ATOM 779 C C . SER A 1 94 ? -11.225 5.874 -4.556 1.00 82.75 94 SER A C 1
ATOM 781 O O . SER A 1 94 ? -11.909 5.083 -3.907 1.00 82.75 94 SER A O 1
ATOM 783 N N . PRO A 1 95 ? -11.747 7.012 -5.045 1.00 78.69 95 PRO A N 1
ATOM 784 C CA . PRO A 1 95 ? -13.132 7.407 -4.780 1.00 78.69 95 PRO A CA 1
ATOM 785 C C . PRO A 1 95 ? -14.153 6.474 -5.449 1.00 78.69 95 PRO A C 1
ATOM 787 O O . PRO A 1 95 ? -15.299 6.409 -5.021 1.00 78.69 95 PRO A O 1
ATOM 790 N N . VAL A 1 96 ? -13.741 5.729 -6.482 1.00 82.88 96 VAL A N 1
ATOM 791 C CA . VAL A 1 96 ? -14.615 4.817 -7.238 1.00 82.88 96 VAL A CA 1
ATOM 792 C C . VAL A 1 96 ? -14.673 3.435 -6.590 1.00 82.88 96 VAL A C 1
ATOM 794 O O . VAL A 1 96 ? -15.739 2.843 -6.461 1.00 82.88 96 VAL A O 1
ATOM 797 N N . THR A 1 97 ? -13.520 2.898 -6.186 1.00 80.31 97 THR A N 1
ATOM 798 C CA . THR A 1 97 ? -13.418 1.520 -5.673 1.00 80.31 97 THR A CA 1
ATOM 799 C C . THR A 1 97 ? -13.310 1.453 -4.154 1.00 80.31 97 THR A C 1
ATOM 801 O O . THR A 1 97 ? -13.409 0.366 -3.579 1.00 80.31 97 THR A O 1
ATOM 804 N N . ASN A 1 98 ? -13.111 2.594 -3.490 1.00 84.00 98 ASN A N 1
ATOM 805 C CA . ASN A 1 98 ? -12.740 2.694 -2.080 1.00 84.00 98 ASN A CA 1
ATOM 806 C C . ASN A 1 98 ? -11.549 1.776 -1.732 1.00 84.00 98 ASN A C 1
ATOM 808 O O . ASN A 1 98 ? -11.479 1.179 -0.662 1.00 84.00 98 ASN A O 1
ATOM 812 N N . GLU A 1 99 ? -10.655 1.580 -2.702 1.00 88.00 99 GLU A N 1
ATOM 813 C CA . GLU A 1 99 ? -9.442 0.779 -2.579 1.00 88.00 99 GLU A CA 1
ATOM 814 C C . GLU A 1 99 ? -8.293 1.680 -2.127 1.00 88.00 99 GLU A C 1
ATOM 816 O O . GLU A 1 99 ? -8.151 2.804 -2.614 1.00 88.00 99 GLU A O 1
ATOM 821 N N . LEU A 1 100 ? -7.448 1.172 -1.236 1.00 89.94 100 LEU A N 1
ATOM 822 C CA . LEU A 1 100 ? -6.171 1.777 -0.907 1.00 89.94 100 LEU A CA 1
ATOM 823 C C . LEU A 1 100 ? -5.190 1.584 -2.071 1.00 89.94 100 LEU A C 1
ATOM 825 O O . LEU A 1 100 ? -4.805 0.462 -2.404 1.00 89.94 100 LEU A O 1
ATOM 829 N N . ILE A 1 101 ? -4.743 2.685 -2.662 1.00 92.56 101 ILE A N 1
ATOM 830 C CA . ILE A 1 101 ? -3.767 2.685 -3.750 1.00 92.56 101 ILE A CA 1
ATOM 831 C C . ILE A 1 101 ? -2.484 3.350 -3.264 1.00 92.56 101 ILE A C 1
ATOM 833 O O . ILE A 1 101 ? -2.516 4.405 -2.627 1.00 92.56 101 ILE A O 1
ATOM 837 N N . LEU A 1 102 ? -1.343 2.736 -3.581 1.00 94.44 102 LEU A N 1
ATOM 838 C CA . LEU A 1 102 ? -0.032 3.311 -3.301 1.00 94.44 102 LEU A CA 1
ATOM 839 C C . LEU A 1 102 ? 0.510 3.986 -4.551 1.00 94.44 102 LEU A C 1
ATOM 841 O O . LEU A 1 102 ? 0.530 3.405 -5.633 1.00 94.44 102 LEU A O 1
ATOM 845 N N . TYR A 1 103 ? 0.956 5.220 -4.398 1.00 94.56 103 TYR A N 1
ATOM 846 C CA . TYR A 1 103 ? 1.568 6.006 -5.450 1.00 94.56 103 TYR A CA 1
ATOM 847 C C . TYR A 1 103 ? 3.075 6.044 -5.228 1.00 94.56 103 TYR A C 1
ATOM 849 O O . TYR A 1 103 ? 3.531 6.497 -4.182 1.00 94.56 103 TYR A O 1
ATOM 857 N N . PHE A 1 104 ? 3.844 5.598 -6.215 1.00 94.69 104 PHE A N 1
ATOM 858 C CA . PHE A 1 104 ? 5.300 5.635 -6.185 1.00 94.69 104 PHE A CA 1
ATOM 859 C C . PHE A 1 104 ? 5.815 6.626 -7.218 1.00 94.69 104 PHE A C 1
ATOM 861 O O . PHE A 1 104 ? 5.436 6.554 -8.388 1.00 94.69 104 PHE A O 1
ATOM 868 N N . LYS A 1 105 ? 6.695 7.527 -6.787 1.00 94.19 105 LYS A N 1
ATOM 869 C CA . LYS A 1 105 ? 7.510 8.376 -7.650 1.00 94.19 105 LYS A CA 1
ATOM 870 C C . LYS A 1 105 ? 8.940 7.847 -7.621 1.00 94.19 105 LYS A C 1
ATOM 872 O O . LYS A 1 105 ? 9.530 7.722 -6.553 1.00 94.19 105 LYS A O 1
ATOM 877 N N . ASN A 1 106 ? 9.457 7.526 -8.793 1.00 92.88 106 ASN A N 1
ATOM 878 C CA . ASN A 1 106 ? 10.844 7.183 -9.022 1.00 92.88 106 ASN A CA 1
ATOM 879 C C . ASN A 1 106 ? 11.618 8.464 -9.339 1.00 92.88 106 ASN A C 1
ATOM 881 O O . ASN A 1 106 ? 11.225 9.222 -10.229 1.00 92.88 106 ASN A O 1
ATOM 885 N N . GLU A 1 107 ? 12.661 8.726 -8.561 1.00 88.19 107 GLU A N 1
ATOM 886 C CA . GLU A 1 107 ? 13.552 9.876 -8.751 1.00 88.19 107 GLU A CA 1
ATOM 887 C C . GLU A 1 107 ? 14.837 9.491 -9.498 1.00 88.19 107 GLU A C 1
ATOM 889 O O . GLU A 1 107 ? 15.643 10.356 -9.830 1.00 88.19 107 GLU A O 1
ATOM 894 N N . GLU A 1 108 ? 14.993 8.206 -9.816 1.00 88.00 108 GLU A N 1
ATOM 895 C CA . GLU A 1 108 ? 16.119 7.649 -10.552 1.00 88.00 108 GLU A CA 1
ATOM 896 C C . GLU A 1 108 ? 15.855 7.603 -12.065 1.00 88.00 108 GLU A C 1
ATOM 898 O O . GLU A 1 108 ? 14.724 7.706 -12.542 1.00 88.00 108 GLU A O 1
ATOM 903 N N . VAL A 1 109 ? 16.925 7.406 -12.841 1.00 83.12 109 VAL A N 1
ATOM 904 C CA . VAL A 1 109 ? 16.864 7.325 -14.315 1.00 83.12 109 VAL A CA 1
ATOM 905 C C . VAL A 1 109 ? 16.473 5.922 -14.807 1.00 83.12 109 VAL A C 1
ATOM 907 O O . VAL A 1 109 ? 16.035 5.763 -15.947 1.00 83.12 109 VAL A O 1
ATOM 910 N N . TYR A 1 110 ? 16.627 4.895 -13.966 1.00 87.69 110 TYR A N 1
ATOM 911 C CA . TYR A 1 110 ? 16.341 3.502 -14.310 1.00 87.69 110 TYR A CA 1
ATOM 912 C C . TYR A 1 110 ? 14.955 3.053 -13.840 1.00 87.69 110 TYR A C 1
ATOM 914 O O . TYR A 1 110 ? 14.407 3.542 -12.856 1.00 87.69 110 TYR A O 1
ATOM 922 N N . GLU A 1 111 ? 14.399 2.075 -14.547 1.00 91.88 111 GLU A N 1
ATOM 923 C CA . GLU A 1 111 ? 13.096 1.488 -14.252 1.00 91.88 111 GLU A CA 1
ATOM 924 C C . GLU A 1 111 ? 13.133 0.553 -13.038 1.00 91.88 111 GLU A C 1
ATOM 926 O O . GLU A 1 111 ? 14.027 -0.286 -12.900 1.00 91.88 111 GLU A O 1
ATOM 931 N N . VAL A 1 112 ? 12.114 0.651 -12.178 1.00 93.62 112 VAL A N 1
ATOM 932 C CA . VAL A 1 112 ? 11.918 -0.271 -11.053 1.00 93.62 112 VAL A CA 1
ATOM 933 C C . VAL A 1 112 ? 10.757 -1.214 -11.349 1.00 93.62 112 VAL A C 1
ATOM 935 O O . VAL A 1 112 ? 9.614 -0.791 -11.536 1.00 93.62 112 VAL A O 1
ATOM 938 N N . PHE A 1 113 ? 11.040 -2.517 -11.336 1.00 94.62 113 PHE A N 1
ATOM 939 C CA . PHE A 1 113 ? 10.049 -3.563 -11.578 1.00 94.62 113 PHE A CA 1
ATOM 940 C C . PHE A 1 113 ? 9.477 -4.102 -10.268 1.00 94.62 113 PHE A C 1
ATOM 942 O O . PHE A 1 113 ? 10.138 -4.838 -9.532 1.00 94.62 113 PHE A O 1
ATOM 949 N N . ILE A 1 114 ? 8.209 -3.792 -10.008 1.00 93.69 114 ILE A N 1
ATOM 950 C CA . ILE A 1 114 ? 7.458 -4.324 -8.870 1.00 93.69 114 ILE A CA 1
ATOM 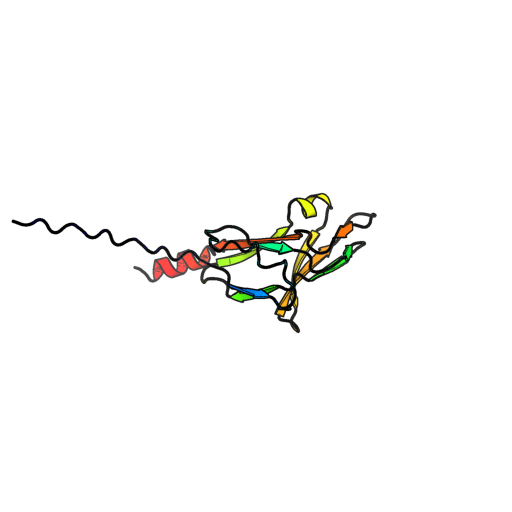951 C C . ILE A 1 114 ? 6.655 -5.532 -9.343 1.00 93.69 114 ILE A C 1
ATOM 953 O O . ILE A 1 114 ? 5.802 -5.430 -10.224 1.00 93.69 114 ILE A O 1
ATOM 957 N N . LYS A 1 115 ? 6.943 -6.699 -8.762 1.00 92.25 115 LYS A N 1
ATOM 958 C CA . LYS A 1 115 ? 6.298 -7.968 -9.124 1.00 92.25 115 LYS A CA 1
ATOM 959 C C . LYS A 1 115 ? 4.958 -8.134 -8.409 1.00 92.25 115 LYS A C 1
ATOM 961 O O . LYS A 1 115 ? 4.770 -7.641 -7.296 1.00 92.25 115 LYS A O 1
ATOM 966 N N . HIS A 1 116 ? 4.062 -8.907 -9.017 1.00 89.44 116 HIS A N 1
ATOM 967 C CA . HIS A 1 116 ? 2.843 -9.361 -8.351 1.00 89.44 116 HIS A CA 1
ATOM 968 C C . HIS A 1 116 ? 3.209 -10.146 -7.081 1.00 89.44 116 HIS A C 1
ATOM 970 O O . HIS A 1 116 ? 4.111 -10.986 -7.109 1.00 89.44 116 HIS A O 1
ATOM 976 N N . GLY A 1 117 ? 2.549 -9.846 -5.962 1.00 86.94 117 GLY A N 1
ATOM 977 C CA . GLY A 1 117 ? 2.846 -10.456 -4.665 1.00 86.94 117 GLY A CA 1
ATOM 978 C C . GLY A 1 117 ? 4.057 -9.879 -3.926 1.00 86.94 117 GLY A C 1
ATOM 979 O O . GLY A 1 117 ? 4.392 -10.363 -2.845 1.00 86.94 117 GLY A O 1
ATOM 980 N N . MET A 1 118 ? 4.727 -8.851 -4.458 1.00 89.31 118 MET A N 1
ATOM 981 C CA . MET A 1 118 ? 5.845 -8.201 -3.767 1.00 89.31 118 MET A CA 1
ATOM 982 C C . MET A 1 118 ? 5.335 -7.367 -2.578 1.00 89.31 118 MET A C 1
ATOM 984 O O . MET A 1 118 ? 4.364 -6.629 -2.747 1.00 89.31 118 MET A O 1
ATOM 988 N N . PRO A 1 119 ? 5.959 -7.438 -1.386 1.00 88.88 119 PRO A N 1
ATOM 989 C CA . PRO A 1 119 ? 5.597 -6.586 -0.256 1.00 88.88 119 PRO A CA 1
ATOM 990 C C . PRO A 1 119 ? 6.037 -5.146 -0.529 1.00 88.88 119 PRO A C 1
ATOM 992 O O . PRO A 1 119 ? 7.233 -4.876 -0.652 1.00 88.88 119 PRO A O 1
ATOM 995 N N . ILE A 1 120 ? 5.087 -4.216 -0.583 1.00 91.69 120 ILE A N 1
ATOM 996 C CA . ILE A 1 120 ? 5.340 -2.829 -1.001 1.00 91.69 120 ILE A CA 1
ATOM 997 C C . ILE A 1 120 ? 5.216 -1.807 0.131 1.00 91.69 120 ILE A C 1
ATOM 999 O O . ILE A 1 120 ? 5.928 -0.807 0.144 1.00 91.69 120 ILE A O 1
ATOM 1003 N N . ALA A 1 121 ? 4.369 -2.065 1.125 1.00 90.75 121 ALA A N 1
ATOM 1004 C CA . ALA A 1 121 ? 4.230 -1.179 2.275 1.00 90.75 121 ALA A CA 1
ATOM 1005 C C . ALA A 1 121 ? 3.809 -1.933 3.535 1.00 90.75 121 ALA A C 1
ATOM 1007 O O . ALA A 1 121 ? 3.434 -3.102 3.490 1.00 90.75 121 ALA A O 1
ATOM 1008 N N . LYS A 1 122 ? 3.877 -1.254 4.674 1.00 87.19 122 LYS A N 1
ATOM 1009 C CA . LYS A 1 122 ? 3.315 -1.688 5.947 1.00 87.19 122 LYS A CA 1
ATOM 1010 C C . LYS A 1 122 ? 2.322 -0.645 6.427 1.00 87.19 122 LYS A C 1
ATOM 1012 O O . LYS A 1 122 ? 2.620 0.544 6.444 1.00 87.19 122 LYS A O 1
ATOM 1017 N N . LEU A 1 123 ? 1.159 -1.120 6.832 1.00 84.19 123 LEU A N 1
ATOM 1018 C CA . LEU A 1 123 ? 0.069 -0.341 7.381 1.00 84.19 123 LEU A CA 1
ATOM 1019 C C . LEU A 1 123 ? 0.105 -0.463 8.904 1.00 84.19 123 LEU A C 1
ATOM 1021 O O . LEU A 1 123 ? 0.044 -1.561 9.452 1.00 84.19 123 LEU A O 1
ATOM 1025 N N . MET A 1 124 ? 0.238 0.668 9.580 1.00 82.12 124 MET A N 1
ATOM 1026 C CA . MET A 1 124 ? 0.452 0.792 11.017 1.00 82.12 124 MET A CA 1
ATOM 1027 C C . MET A 1 124 ? -0.614 1.702 11.630 1.00 82.12 124 MET A C 1
ATOM 1029 O O . MET A 1 124 ? -1.134 2.593 10.963 1.00 82.12 124 MET A O 1
ATOM 1033 N N . LEU A 1 125 ? -0.918 1.486 12.910 1.00 79.19 125 LEU A N 1
ATOM 1034 C CA . LEU A 1 125 ? -1.711 2.420 13.705 1.00 79.19 125 LEU A CA 1
ATOM 1035 C C . LEU A 1 125 ? -0.784 3.353 14.473 1.00 79.19 125 LEU A C 1
ATOM 1037 O O . LEU A 1 125 ? 0.170 2.898 15.106 1.00 79.19 125 LEU A O 1
ATOM 1041 N N . LYS A 1 126 ? -1.106 4.641 14.463 1.00 82.75 126 LYS A N 1
ATOM 1042 C CA . LYS A 1 126 ? -0.495 5.659 15.311 1.00 82.75 126 LYS A CA 1
ATOM 1043 C C . LYS A 1 126 ? -1.563 6.159 16.278 1.00 82.75 126 LYS A C 1
ATOM 1045 O O . LYS A 1 126 ? -2.648 6.508 15.838 1.00 82.75 126 LYS A O 1
ATOM 1050 N N . LYS A 1 127 ? -1.294 6.147 17.587 1.00 82.44 127 LYS A N 1
ATOM 1051 C CA . LYS A 1 127 ? -2.235 6.694 18.576 1.00 82.44 127 LYS A CA 1
ATOM 1052 C C . LYS A 1 127 ? -2.275 8.217 18.438 1.00 82.44 127 LYS A C 1
ATOM 1054 O O . LYS A 1 127 ? -1.218 8.848 18.374 1.00 82.44 127 LYS A O 1
ATOM 1059 N N . ASP A 1 128 ? -3.470 8.784 18.410 1.00 81.00 128 ASP A N 1
ATOM 1060 C CA . ASP A 1 128 ? -3.662 10.226 18.326 1.00 81.00 128 ASP A CA 1
ATOM 1061 C C . ASP A 1 128 ? -3.486 10.841 19.718 1.00 81.00 128 ASP A C 1
ATOM 1063 O O . ASP A 1 128 ? -4.137 10.445 20.688 1.00 81.00 128 ASP A O 1
ATOM 1067 N N . ILE A 1 129 ? -2.560 11.796 19.829 1.00 68.69 129 ILE A N 1
ATOM 1068 C CA . ILE A 1 129 ? -2.208 12.416 21.115 1.00 68.69 129 ILE A CA 1
ATOM 1069 C C . ILE A 1 129 ? -3.367 13.290 21.618 1.00 68.69 129 ILE A C 1
ATOM 1071 O O . ILE A 1 129 ? -3.701 13.210 22.794 1.00 68.69 129 ILE A O 1
ATOM 1075 N N . GLN A 1 130 ? -4.040 14.029 20.727 1.00 60.12 130 GLN A N 1
ATOM 1076 C CA . GLN A 1 130 ? -5.155 14.922 21.075 1.00 60.12 130 GLN A CA 1
ATOM 1077 C C . GLN A 1 130 ? -6.334 14.181 21.725 1.00 60.12 130 GLN A C 1
ATOM 1079 O O . GLN A 1 130 ? -6.804 14.582 22.780 1.00 60.12 130 GLN A O 1
ATOM 1084 N N . TYR A 1 131 ? -6.716 13.018 21.184 1.00 54.53 131 TYR A N 1
ATOM 1085 C CA . TYR A 1 131 ? -7.775 12.167 21.749 1.00 54.53 131 TYR A CA 1
ATOM 1086 C C . TYR A 1 131 ? -7.460 11.677 23.174 1.00 54.53 131 TYR A C 1
ATOM 1088 O O . TYR A 1 131 ? -8.352 11.296 23.921 1.00 54.53 131 TYR A O 1
ATOM 1096 N N . THR A 1 132 ? -6.178 11.644 23.554 1.00 54.84 132 THR A N 1
ATOM 1097 C CA . THR A 1 132 ? -5.759 11.247 24.906 1.00 54.84 132 THR A CA 1
ATOM 1098 C C . THR A 1 132 ? -5.932 12.388 25.912 1.00 54.84 132 THR A C 1
ATOM 1100 O O . THR A 1 132 ? -6.058 12.119 27.097 1.00 54.84 132 THR A O 1
ATOM 1103 N N . ILE A 1 133 ? -5.929 13.642 25.453 1.00 56.31 133 ILE A N 1
ATOM 1104 C CA . ILE A 1 133 ? -6.091 14.826 26.303 1.00 56.31 133 ILE A CA 1
ATOM 1105 C C . ILE A 1 133 ? -7.585 15.067 26.542 1.00 56.31 133 ILE A C 1
ATOM 1107 O O . ILE A 1 133 ? -8.009 15.101 27.691 1.00 56.31 133 ILE A O 1
ATOM 1111 N N . ASP A 1 134 ? -8.388 15.084 25.474 1.00 54.03 134 ASP A N 1
ATOM 1112 C CA . ASP A 1 134 ? -9.826 15.383 25.546 1.00 54.03 134 ASP A CA 1
ATOM 1113 C C . ASP A 1 134 ? -10.619 14.359 26.395 1.00 54.03 134 ASP A C 1
ATOM 1115 O O . ASP A 1 134 ? -11.627 14.698 27.002 1.00 54.03 134 ASP A O 1
ATOM 1119 N N . HIS A 1 135 ? -10.167 13.099 26.477 1.00 53.66 135 HIS A N 1
ATOM 1120 C CA . HIS A 1 135 ? -10.803 12.066 27.313 1.00 53.66 135 HIS A CA 1
ATOM 1121 C C . HIS A 1 135 ? -10.238 11.945 28.730 1.00 53.66 135 HIS A C 1
ATOM 1123 O O . HIS A 1 135 ? -10.834 11.249 29.544 1.00 53.66 135 HIS A O 1
ATOM 1129 N N . ASN A 1 136 ? -9.122 12.606 29.042 1.00 54.41 136 ASN A N 1
ATOM 1130 C CA . ASN A 1 136 ? -8.696 12.733 30.435 1.00 54.41 136 ASN A CA 1
ATOM 1131 C C . ASN A 1 136 ? -9.460 13.860 31.150 1.00 54.41 136 ASN A C 1
ATOM 1133 O O . ASN A 1 136 ? -9.568 13.816 32.367 1.00 54.41 136 ASN A O 1
ATOM 1137 N N . GLU A 1 137 ? -10.003 14.837 30.415 1.00 48.16 137 GLU A N 1
ATOM 1138 C CA . GLU A 1 137 ? -10.820 15.922 30.983 1.00 48.16 137 GLU A CA 1
ATOM 1139 C C . GLU A 1 137 ? -12.291 15.522 31.219 1.00 48.16 137 GLU A C 1
ATOM 1141 O O . GLU A 1 137 ? -12.975 16.167 32.003 1.00 48.16 137 GLU A O 1
ATOM 1146 N N . GLU A 1 138 ? -12.792 14.456 30.580 1.00 47.44 138 GLU A N 1
ATOM 1147 C CA . GLU A 1 138 ? -14.153 13.924 30.811 1.00 47.44 138 GLU A CA 1
ATOM 1148 C C . GLU A 1 138 ? -14.223 12.875 31.945 1.00 47.44 138 GLU A C 1
ATOM 1150 O O . GLU A 1 138 ? -15.321 12.459 32.322 1.00 47.44 138 GLU A O 1
ATOM 1155 N N . GLU A 1 139 ? -13.078 12.423 32.475 1.00 44.16 139 GLU A N 1
ATOM 1156 C CA . GLU A 1 139 ? -12.987 11.471 33.601 1.00 44.16 139 GLU A CA 1
ATOM 1157 C C . GLU A 1 139 ? -12.654 12.138 34.962 1.00 44.16 139 GLU A C 1
ATOM 1159 O O . GLU A 1 139 ? -12.541 11.422 35.962 1.00 44.16 139 GLU A O 1
ATOM 1164 N N . GLU A 1 140 ? -12.539 13.475 35.028 1.00 40.62 140 GLU A N 1
ATOM 1165 C CA . GLU A 1 140 ? -12.515 14.267 36.283 1.00 40.62 140 GLU A CA 1
ATOM 1166 C C . GLU A 1 140 ? -13.911 14.786 36.669 1.00 40.62 140 GLU A C 1
ATOM 1168 O O . GLU A 1 140 ? -14.236 14.728 37.881 1.00 40.62 140 GLU A O 1
#